Protein AF-A0A3A4P8P5-F1 (afdb_monomer_lite)

Foldseek 3Di:
DDDDDDDVVVVVVVVVVVVVVVVVVVVVCVVCPVVPDDDQPPPPPFLFPAAQKFKFAKDFLAPFKWKKKKWAAADVVNGGNQDKWKKKKWKADPVGTQGIDIHDIAGHGDMDIGTVNVVSVVSVDGTIIIMMIGTPPHGIWIKMKMWGCPVVPDTDIDIGGTDHDDDDD

pLDDT: mean 87.53, std 14.14, range [40.5, 98.5]

Structure (mmCIF, N/CA/C/O backbone):
data_AF-A0A3A4P8P5-F1
#
_entry.id   AF-A0A3A4P8P5-F1
#
loop_
_atom_site.group_PDB
_atom_site.id
_atom_site.type_symbol
_atom_site.label_atom_id
_atom_site.label_alt_id
_atom_site.label_comp_id
_atom_site.label_asym_id
_atom_site.label_entity_id
_atom_site.label_seq_id
_atom_site.pdbx_PDB_ins_code
_atom_site.Cartn_x
_atom_site.Cartn_y
_atom_site.Cartn_z
_atom_site.occupancy
_atom_site.B_iso_or_equiv
_atom_site.auth_seq_id
_atom_site.auth_comp_id
_atom_site.auth_asym_id
_atom_site.auth_atom_id
_atom_site.pdbx_PDB_model_num
ATOM 1 N N . MET A 1 1 ? 75.951 -22.212 -36.801 1.00 57.75 1 MET A N 1
ATOM 2 C CA . MET A 1 1 ? 74.518 -21.861 -36.665 1.00 57.75 1 MET A CA 1
ATOM 3 C C . MET A 1 1 ? 73.692 -23.109 -36.895 1.00 57.75 1 MET A C 1
ATOM 5 O O . MET A 1 1 ? 73.919 -23.783 -37.890 1.00 57.75 1 MET A O 1
ATOM 9 N N . LYS A 1 2 ? 72.787 -23.454 -35.977 1.00 60.44 2 LYS A N 1
ATOM 10 C CA . LYS A 1 2 ? 71.883 -24.597 -36.149 1.00 60.44 2 LYS A CA 1
ATOM 11 C C . LYS A 1 2 ? 70.610 -24.072 -36.815 1.00 60.44 2 LYS A C 1
ATOM 13 O O . LYS A 1 2 ? 69.856 -23.345 -36.178 1.00 60.44 2 LYS A O 1
ATOM 18 N N . VAL A 1 3 ? 70.422 -24.362 -38.101 1.00 65.44 3 VAL A N 1
ATOM 19 C CA . VAL A 1 3 ? 69.199 -23.988 -38.828 1.00 65.44 3 VAL A CA 1
ATOM 20 C C . VAL A 1 3 ? 68.137 -25.033 -38.503 1.00 65.44 3 VAL A C 1
ATOM 22 O O . VAL A 1 3 ? 68.318 -26.213 -38.794 1.00 65.44 3 VAL A O 1
ATOM 25 N N . VAL A 1 4 ? 67.056 -24.614 -37.848 1.00 77.56 4 VAL A N 1
ATOM 26 C CA . VAL A 1 4 ? 65.902 -25.472 -37.559 1.00 77.56 4 VAL A CA 1
ATOM 27 C C . VAL A 1 4 ? 64.850 -25.206 -38.628 1.00 77.56 4 VAL A C 1
ATOM 29 O O . VAL A 1 4 ? 64.301 -24.111 -38.696 1.00 77.56 4 VAL A O 1
ATOM 32 N N . VAL A 1 5 ? 64.579 -26.203 -39.469 1.00 80.56 5 VAL A N 1
ATOM 33 C CA . VAL A 1 5 ? 63.500 -26.150 -40.463 1.00 80.56 5 VAL A CA 1
ATOM 34 C C . VAL A 1 5 ? 62.254 -26.772 -39.840 1.00 80.56 5 VAL A C 1
ATOM 36 O O . VAL A 1 5 ? 62.260 -27.945 -39.461 1.00 80.56 5 VAL A O 1
ATOM 39 N N . LEU A 1 6 ? 61.190 -25.982 -39.693 1.00 76.88 6 LEU A N 1
ATOM 40 C CA . LEU A 1 6 ? 59.910 -26.469 -39.183 1.00 76.88 6 LEU A CA 1
ATOM 41 C C . LEU A 1 6 ? 59.170 -27.248 -40.274 1.00 76.88 6 LEU A C 1
ATOM 43 O O . LEU A 1 6 ? 59.131 -26.837 -41.431 1.00 76.88 6 LEU A O 1
ATOM 47 N N . ASN A 1 7 ? 58.561 -28.374 -39.897 1.00 89.06 7 ASN A N 1
ATOM 48 C CA . ASN A 1 7 ? 57.747 -29.158 -40.820 1.00 89.06 7 ASN A CA 1
ATOM 49 C C . ASN A 1 7 ? 56.440 -28.391 -41.128 1.00 89.06 7 ASN A C 1
ATOM 51 O O . ASN A 1 7 ? 55.680 -28.125 -40.190 1.00 89.06 7 ASN A O 1
ATOM 55 N N . PRO A 1 8 ? 56.145 -28.077 -42.403 1.00 87.69 8 PRO A N 1
ATOM 56 C CA . PRO A 1 8 ? 54.986 -27.270 -42.789 1.00 87.69 8 PRO A CA 1
ATOM 57 C C . PRO A 1 8 ? 53.648 -27.865 -42.330 1.00 87.69 8 PRO A C 1
ATOM 59 O O . PRO A 1 8 ? 52.755 -27.121 -41.931 1.00 87.69 8 PRO A O 1
ATOM 62 N N . TRP A 1 9 ? 53.523 -29.195 -42.268 1.00 88.81 9 TRP A N 1
ATOM 63 C CA . TRP A 1 9 ? 52.313 -29.852 -41.764 1.00 88.81 9 TRP A CA 1
ATOM 64 C C . TRP A 1 9 ? 52.080 -29.622 -40.271 1.00 88.81 9 TRP A C 1
ATOM 66 O O . TRP A 1 9 ? 50.939 -29.469 -39.842 1.00 88.81 9 TRP A O 1
ATOM 76 N N . LYS A 1 10 ? 53.151 -29.555 -39.471 1.00 84.56 10 LYS A N 1
ATOM 77 C CA . LYS A 1 10 ? 53.039 -29.279 -38.031 1.00 84.56 10 LYS A CA 1
ATOM 78 C C . LYS A 1 10 ? 52.619 -27.832 -37.773 1.00 84.56 10 LYS A C 1
ATOM 80 O O . LYS A 1 10 ? 51.830 -27.589 -36.868 1.00 84.56 10 LYS A O 1
ATOM 85 N N . VAL A 1 11 ? 53.110 -26.893 -38.586 1.00 85.31 11 VAL A N 1
ATOM 86 C CA . VAL A 1 11 ? 52.728 -25.473 -38.509 1.00 85.31 11 VAL A CA 1
ATOM 87 C C . VAL A 1 11 ? 51.267 -25.285 -38.920 1.00 85.31 11 VAL A C 1
ATOM 89 O O . VAL A 1 11 ? 50.518 -24.609 -38.220 1.00 85.31 11 VAL A O 1
ATOM 92 N N . PHE A 1 12 ? 50.836 -25.943 -39.999 1.00 87.38 12 PHE A N 1
ATOM 93 C CA . PHE A 1 12 ? 49.443 -25.914 -40.439 1.00 87.38 12 PHE A CA 1
ATOM 94 C C . PHE A 1 12 ? 48.489 -26.501 -39.387 1.00 87.38 12 PHE A C 1
ATOM 96 O O . PHE A 1 12 ? 47.509 -25.857 -39.021 1.00 87.38 12 PHE A O 1
ATOM 103 N N . ALA A 1 13 ? 48.805 -27.680 -38.838 1.00 85.62 13 ALA A N 1
ATOM 104 C CA . ALA A 1 13 ? 47.993 -28.312 -37.798 1.00 85.62 13 ALA A CA 1
ATOM 105 C C . ALA A 1 13 ? 47.880 -27.439 -36.535 1.00 85.62 13 ALA A C 1
ATOM 107 O O . ALA A 1 13 ? 46.789 -27.294 -35.987 1.00 85.62 13 ALA A O 1
ATOM 108 N N . ALA A 1 14 ? 48.978 -26.804 -36.107 1.00 84.62 14 ALA A N 1
ATOM 109 C CA . ALA A 1 14 ? 48.957 -25.863 -34.988 1.00 84.62 14 ALA A CA 1
ATOM 110 C C . ALA A 1 14 ? 48.061 -24.641 -35.270 1.00 84.62 14 ALA A C 1
ATOM 112 O O . ALA A 1 14 ? 47.337 -24.198 -34.380 1.00 84.62 14 ALA A O 1
ATOM 113 N N . GLY A 1 15 ? 48.057 -24.138 -36.510 1.00 87.06 15 GLY A N 1
ATOM 114 C CA . GLY A 1 15 ? 47.167 -23.057 -36.943 1.00 87.06 15 GLY A CA 1
ATOM 115 C C . GLY A 1 15 ? 45.686 -23.438 -36.874 1.00 87.06 15 GLY A C 1
ATOM 116 O O . GLY A 1 15 ? 44.895 -22.701 -36.292 1.00 87.06 15 GLY A O 1
ATOM 117 N N . VAL A 1 16 ? 45.317 -24.616 -37.387 1.00 88.69 16 VAL A N 1
ATOM 118 C CA . VAL A 1 16 ? 43.927 -25.112 -37.347 1.00 88.69 16 VAL A CA 1
ATOM 119 C C . VAL A 1 16 ? 43.442 -25.306 -35.906 1.00 88.69 16 VAL A C 1
ATOM 121 O O . VAL A 1 16 ? 42.339 -24.879 -35.569 1.00 88.69 16 VAL A O 1
ATOM 124 N N . ILE A 1 17 ? 44.272 -25.893 -35.037 1.00 84.38 17 ILE A N 1
ATOM 125 C CA . ILE A 1 17 ? 43.944 -26.080 -33.613 1.00 84.38 17 ILE A CA 1
ATOM 126 C C . ILE A 1 17 ? 43.759 -24.726 -32.915 1.00 84.38 17 ILE A C 1
ATOM 128 O O . ILE A 1 17 ? 42.810 -24.557 -32.151 1.00 84.38 17 ILE A O 1
ATOM 132 N N . SER A 1 18 ? 44.622 -23.750 -33.210 1.00 83.69 18 SER A N 1
ATOM 133 C CA . SER A 1 18 ? 44.501 -22.389 -32.677 1.00 83.69 18 SER A CA 1
ATOM 134 C C . SER A 1 18 ? 43.178 -21.733 -33.093 1.00 83.69 18 SER A C 1
ATOM 136 O O . SER A 1 18 ? 42.453 -21.216 -32.245 1.00 83.69 18 SER A O 1
ATOM 138 N N . CYS A 1 19 ? 42.795 -21.830 -34.371 1.00 82.31 19 CYS A N 1
ATOM 139 C CA . CYS A 1 19 ? 41.520 -21.294 -34.855 1.00 82.31 19 CYS A CA 1
ATOM 140 C C . CYS A 1 19 ? 40.305 -21.951 -34.182 1.00 82.31 19 CYS A C 1
ATOM 142 O O . CYS A 1 19 ? 39.358 -21.251 -33.828 1.00 82.31 19 CYS A O 1
ATOM 144 N N . LEU A 1 20 ? 40.333 -23.270 -33.969 1.00 81.12 20 LEU A N 1
ATOM 145 C CA . LEU A 1 20 ? 39.247 -23.986 -33.291 1.00 81.12 20 LEU A CA 1
ATOM 146 C C . LEU A 1 20 ? 39.114 -23.583 -31.818 1.00 81.12 20 LEU A C 1
ATOM 148 O O . LEU A 1 20 ? 37.997 -23.423 -31.331 1.00 81.12 20 LEU A O 1
ATOM 152 N N . LEU A 1 21 ? 40.234 -23.369 -31.121 1.00 82.44 21 LEU A N 1
ATOM 153 C CA . LEU A 1 21 ? 40.230 -22.900 -29.733 1.00 82.44 21 LEU A CA 1
ATOM 154 C C . LEU A 1 21 ? 39.653 -21.486 -29.607 1.00 82.44 21 LEU A C 1
ATOM 156 O O . LEU A 1 21 ? 38.853 -21.239 -28.708 1.00 82.44 21 LEU A O 1
ATOM 160 N N . VAL A 1 22 ? 40.015 -20.580 -30.522 1.00 83.31 22 VAL A N 1
ATOM 161 C CA . VAL A 1 22 ? 39.475 -19.211 -30.550 1.00 83.31 22 VAL A CA 1
ATOM 162 C C . VAL A 1 22 ? 37.985 -19.210 -30.901 1.00 83.31 22 VAL A C 1
ATOM 164 O O . VAL A 1 22 ? 37.204 -18.508 -30.269 1.00 83.31 22 VAL A O 1
ATOM 167 N N . ALA A 1 23 ? 37.554 -20.023 -31.869 1.00 77.56 23 ALA A N 1
ATOM 168 C CA . ALA A 1 23 ? 36.136 -20.137 -32.207 1.00 77.56 23 ALA A CA 1
ATOM 169 C C . ALA A 1 23 ? 35.313 -20.707 -31.037 1.00 77.56 23 ALA A C 1
ATOM 171 O O . ALA A 1 23 ? 34.236 -20.197 -30.731 1.00 77.56 23 ALA A O 1
ATOM 172 N N . GLY A 1 24 ? 35.837 -21.726 -30.350 1.00 77.12 24 GLY A N 1
ATOM 173 C CA . GLY A 1 24 ? 35.186 -22.336 -29.191 1.00 77.12 24 GLY A CA 1
ATOM 174 C C . GLY A 1 24 ? 35.045 -21.381 -28.005 1.00 77.12 24 GLY A C 1
ATOM 175 O O . GLY A 1 24 ? 33.989 -21.350 -27.378 1.00 77.12 24 GLY A O 1
ATOM 176 N N . SER A 1 25 ? 36.063 -20.564 -27.716 1.00 79.50 25 SER A N 1
ATOM 177 C CA . SER A 1 25 ? 35.992 -19.582 -26.627 1.00 79.50 25 SER A CA 1
ATOM 178 C C . SER A 1 25 ? 35.027 -18.433 -26.928 1.00 79.50 25 SER A C 1
ATOM 180 O O . SER A 1 25 ? 34.304 -18.005 -26.031 1.00 79.50 25 SER A O 1
ATOM 182 N N . VAL A 1 26 ? 34.941 -17.984 -28.186 1.00 78.81 26 VAL A N 1
ATOM 183 C CA . VAL A 1 26 ? 33.960 -16.971 -28.614 1.00 78.81 26 VAL A CA 1
ATOM 184 C C . VAL A 1 26 ? 32.532 -17.507 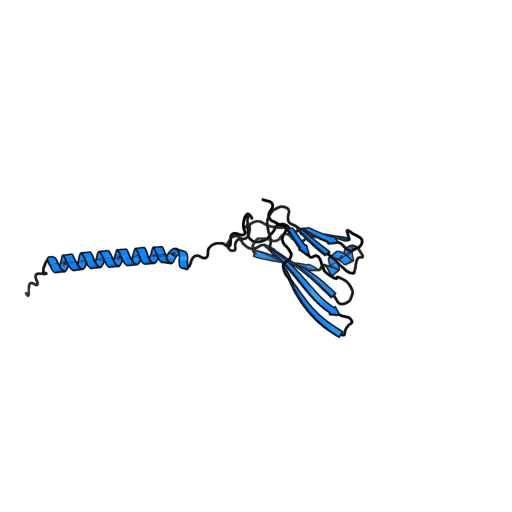-28.507 1.00 78.81 26 VAL A C 1
ATOM 186 O O . VAL A 1 26 ? 31.673 -16.846 -27.930 1.00 78.81 26 VAL A O 1
ATOM 189 N N . LEU A 1 27 ? 32.274 -18.720 -29.006 1.00 75.62 27 LEU A N 1
ATOM 190 C CA . LEU A 1 27 ? 30.952 -19.348 -28.910 1.00 75.62 27 LEU A CA 1
ATOM 191 C C . LEU A 1 27 ? 30.552 -19.629 -27.456 1.00 75.62 27 LEU A C 1
ATOM 193 O O . LEU A 1 27 ? 29.402 -19.409 -27.089 1.00 75.62 27 LEU A O 1
ATOM 197 N N . GLY A 1 28 ? 31.501 -20.059 -26.619 1.00 76.81 28 GLY A N 1
ATOM 198 C CA . GLY A 1 28 ? 31.284 -20.236 -25.185 1.00 76.81 28 GLY A CA 1
ATOM 199 C C . GLY A 1 28 ? 30.929 -18.924 -24.484 1.00 76.81 28 GLY A C 1
ATOM 200 O O . GLY A 1 28 ? 29.986 -18.899 -23.702 1.00 76.81 28 GLY A O 1
ATOM 201 N N . GLY A 1 29 ? 31.619 -17.826 -24.809 1.00 75.50 29 GLY A N 1
ATOM 202 C CA . GLY A 1 29 ? 31.299 -16.495 -24.286 1.00 75.50 29 GLY A CA 1
ATOM 203 C C . GLY A 1 29 ? 29.910 -16.002 -24.701 1.00 75.50 29 GLY A C 1
ATOM 204 O O . GLY A 1 29 ? 29.180 -15.474 -23.869 1.00 75.50 29 GLY A O 1
ATOM 205 N N . LEU A 1 30 ? 29.512 -16.233 -25.957 1.00 69.88 30 LEU A N 1
ATOM 206 C CA . LEU A 1 30 ? 28.175 -15.880 -26.453 1.00 69.88 30 LEU A CA 1
ATOM 207 C C . LEU A 1 30 ? 27.067 -16.719 -25.803 1.00 69.88 30 LEU A C 1
ATOM 209 O O . LEU A 1 30 ? 26.014 -16.184 -25.474 1.00 69.88 30 LEU A O 1
ATOM 213 N N . ALA A 1 31 ? 27.302 -18.015 -25.580 1.00 70.06 31 ALA A N 1
ATOM 214 C CA . ALA A 1 31 ? 26.341 -18.889 -24.907 1.00 70.06 31 ALA A CA 1
ATOM 215 C C . ALA A 1 31 ? 26.180 -18.555 -23.413 1.00 70.06 31 ALA A C 1
ATOM 217 O O . ALA A 1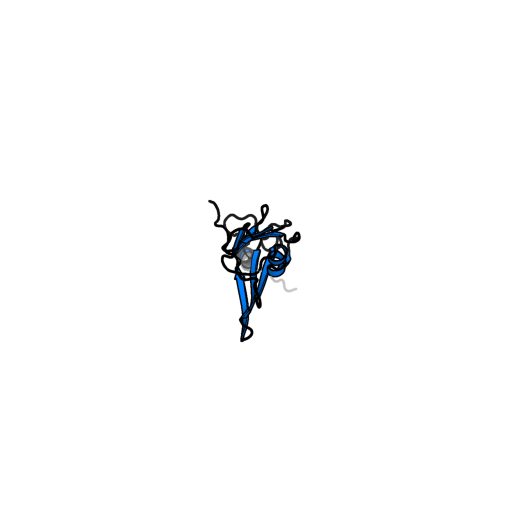 31 ? 25.108 -18.757 -22.850 1.00 70.06 31 ALA A O 1
ATOM 218 N N . LEU A 1 32 ? 27.234 -18.037 -22.774 1.00 68.50 32 LEU A N 1
ATOM 219 C CA . LEU A 1 32 ? 27.208 -17.633 -21.369 1.00 68.50 32 LEU A CA 1
ATOM 220 C C . LEU A 1 32 ? 26.622 -16.232 -21.148 1.00 68.50 32 LEU A C 1
ATOM 222 O O . LEU A 1 32 ? 26.277 -15.906 -20.015 1.00 68.50 32 LEU A O 1
ATOM 226 N N . TRP A 1 33 ? 26.517 -15.410 -22.197 1.00 64.88 33 TRP A N 1
ATOM 227 C CA . TRP A 1 33 ? 26.024 -14.033 -22.098 1.00 64.88 33 TRP A CA 1
ATOM 228 C C . TRP A 1 33 ? 24.641 -13.972 -21.430 1.00 64.88 33 TRP A C 1
ATOM 230 O O . TRP A 1 33 ? 24.443 -13.217 -20.486 1.00 64.88 33 TRP A O 1
ATOM 240 N N . GLY A 1 34 ? 23.722 -14.858 -21.826 1.00 61.66 34 GLY A N 1
ATOM 241 C CA . GLY A 1 34 ? 22.381 -14.946 -21.232 1.00 61.66 34 GLY A CA 1
ATOM 242 C C . GLY A 1 34 ? 22.295 -15.693 -19.893 1.00 61.66 34 GLY A C 1
ATOM 243 O O . GLY A 1 34 ? 21.211 -15.814 -19.346 1.00 61.66 34 GLY A O 1
ATOM 244 N N . VAL A 1 35 ? 23.397 -16.240 -19.363 1.00 70.25 35 VAL A N 1
ATOM 245 C CA . VAL A 1 35 ? 23.393 -16.954 -18.065 1.00 70.25 35 VAL A CA 1
ATOM 246 C C . VAL A 1 35 ? 23.570 -15.987 -16.890 1.00 70.25 35 VAL A C 1
ATOM 248 O O . VAL A 1 35 ? 23.149 -16.291 -15.774 1.00 70.25 35 VAL A O 1
ATOM 251 N N . PHE A 1 36 ? 24.196 -14.833 -17.126 1.00 65.38 36 PHE A N 1
ATOM 252 C CA . PHE A 1 36 ? 24.423 -13.809 -16.103 1.00 65.38 36 PHE A CA 1
ATOM 253 C C . PHE A 1 36 ? 23.543 -12.570 -16.264 1.00 65.38 36 PHE A C 1
ATOM 255 O O . PHE A 1 36 ? 23.412 -11.812 -15.304 1.00 65.38 36 PHE A O 1
ATOM 262 N N . ASP A 1 37 ? 22.919 -12.390 -17.429 1.00 64.06 37 ASP A N 1
ATOM 263 C CA . ASP A 1 37 ? 21.832 -11.433 -17.594 1.00 64.06 37 ASP A CA 1
ATOM 264 C C . ASP A 1 37 ? 20.545 -12.072 -17.063 1.00 64.06 37 ASP A C 1
ATOM 266 O O . ASP A 1 37 ? 20.045 -13.060 -17.596 1.00 64.06 37 ASP A O 1
ATOM 270 N N . SER A 1 38 ? 20.025 -11.536 -15.961 1.00 58.12 38 SER A N 1
ATOM 271 C CA . SER A 1 38 ? 18.689 -11.884 -15.491 1.00 58.12 38 SER A CA 1
ATOM 272 C C . SER A 1 38 ? 17.661 -11.315 -16.464 1.00 58.12 38 SER A C 1
ATOM 274 O O . SER A 1 38 ? 17.662 -10.102 -16.692 1.00 58.12 38 SER A O 1
ATOM 276 N N . ASP A 1 39 ? 16.759 -12.151 -16.974 1.00 60.97 39 ASP A N 1
ATOM 277 C CA . ASP A 1 39 ? 15.567 -11.667 -17.668 1.00 60.97 39 ASP A CA 1
ATOM 278 C C . ASP A 1 39 ? 14.806 -10.704 -16.746 1.00 60.97 39 ASP A C 1
ATOM 280 O O . ASP A 1 39 ? 14.634 -10.958 -15.546 1.00 60.97 39 ASP A O 1
ATOM 284 N N . THR A 1 40 ? 14.347 -9.579 -17.294 1.00 54.94 40 THR A N 1
ATOM 285 C CA . THR A 1 40 ? 13.422 -8.708 -16.570 1.00 54.94 40 THR A CA 1
ATOM 286 C C . THR A 1 40 ? 12.161 -9.509 -16.291 1.00 54.94 40 THR A C 1
ATOM 288 O O . THR A 1 40 ? 11.588 -10.085 -17.213 1.00 54.94 40 THR A O 1
ATOM 291 N N . ALA A 1 41 ? 11.724 -9.561 -15.030 1.00 48.12 41 ALA A N 1
ATOM 292 C CA . ALA A 1 41 ? 10.448 -10.163 -14.670 1.00 48.12 41 ALA A CA 1
ATOM 293 C C . ALA A 1 41 ? 9.317 -9.365 -15.337 1.00 48.12 41 ALA A C 1
ATOM 295 O O . ALA A 1 41 ? 8.808 -8.395 -14.778 1.00 48.12 41 ALA A O 1
ATOM 296 N N . GLU A 1 42 ? 8.952 -9.744 -16.559 1.00 45.19 42 GLU A N 1
ATOM 297 C CA . GLU A 1 42 ? 7.776 -9.219 -17.231 1.00 45.19 42 GLU A CA 1
ATOM 298 C C . GLU A 1 42 ? 6.554 -9.801 -16.522 1.00 45.19 42 GLU A C 1
ATOM 300 O O . GLU A 1 42 ? 6.161 -10.953 -16.716 1.00 45.19 42 GLU A O 1
ATOM 305 N N . ALA A 1 43 ? 5.954 -8.994 -15.648 1.00 42.88 43 ALA A N 1
ATOM 306 C CA . ALA A 1 43 ? 4.574 -9.211 -15.264 1.00 42.88 43 ALA A CA 1
ATOM 307 C C . ALA A 1 43 ? 3.734 -9.077 -16.541 1.00 42.88 43 ALA A C 1
ATOM 309 O O . ALA A 1 43 ? 3.729 -8.018 -17.170 1.00 42.88 43 ALA A O 1
ATOM 310 N N . TYR A 1 44 ? 3.077 -10.171 -16.935 1.00 40.50 44 TYR A N 1
ATOM 311 C CA . TYR A 1 44 ? 2.153 -10.254 -18.068 1.00 40.50 44 TYR A CA 1
ATOM 312 C C . TYR A 1 44 ? 1.355 -8.941 -18.233 1.00 40.50 44 TYR A C 1
ATOM 314 O O . TYR A 1 44 ? 0.499 -8.619 -17.412 1.00 40.50 44 TYR A O 1
ATOM 322 N N . GLY A 1 45 ? 1.658 -8.172 -19.284 1.00 47.66 45 GLY A N 1
ATOM 323 C CA . GLY A 1 45 ? 0.839 -7.048 -19.755 1.00 47.66 45 GLY A CA 1
ATOM 324 C C . GLY A 1 45 ? 0.957 -5.691 -19.039 1.00 47.66 45 GLY A C 1
ATOM 325 O O . GLY A 1 45 ? 0.231 -4.775 -19.422 1.00 47.66 45 GLY A O 1
ATOM 326 N N . ALA A 1 46 ? 1.842 -5.494 -18.055 1.00 52.34 46 ALA A N 1
ATOM 327 C CA . ALA A 1 46 ? 1.962 -4.207 -17.353 1.00 52.34 46 ALA A CA 1
ATOM 328 C C . ALA A 1 46 ? 3.242 -3.432 -17.724 1.00 52.34 46 ALA A C 1
ATOM 330 O O . ALA A 1 46 ? 4.313 -4.009 -17.874 1.00 52.34 46 ALA A O 1
ATOM 331 N N . ALA A 1 47 ? 3.147 -2.097 -17.811 1.00 63.78 47 ALA A N 1
ATOM 332 C CA . ALA A 1 47 ? 4.248 -1.147 -18.057 1.00 63.78 47 ALA A CA 1
ATOM 333 C C . ALA A 1 47 ? 5.274 -1.043 -16.893 1.00 63.78 47 ALA A C 1
ATOM 335 O O . ALA A 1 47 ? 5.796 0.036 -16.608 1.00 63.78 47 ALA A O 1
ATOM 336 N N . GLY A 1 48 ? 5.491 -2.144 -16.170 1.00 70.31 48 GLY A N 1
ATOM 337 C CA . GLY A 1 48 ? 6.325 -2.277 -14.981 1.00 70.31 48 GLY A CA 1
ATOM 338 C C . GLY A 1 48 ? 5.789 -3.341 -14.011 1.00 70.31 48 GLY A C 1
ATOM 339 O O . GLY A 1 48 ? 4.629 -3.743 -14.085 1.00 70.31 48 GLY A O 1
ATOM 340 N N . VAL A 1 49 ? 6.633 -3.783 -13.080 1.00 82.88 49 VAL A N 1
ATOM 341 C CA . VAL A 1 49 ? 6.312 -4.705 -11.984 1.00 82.88 49 VAL A CA 1
ATOM 342 C C . VAL A 1 49 ? 5.272 -4.092 -11.041 1.00 82.88 49 VAL A C 1
ATOM 344 O O . VAL A 1 49 ? 5.395 -2.945 -10.607 1.00 82.88 49 VAL A O 1
ATOM 347 N N . GLY A 1 50 ? 4.274 -4.898 -10.674 1.00 88.69 50 GLY A N 1
ATOM 348 C CA . GLY A 1 50 ? 3.214 -4.533 -9.737 1.00 88.69 50 GLY A CA 1
ATOM 349 C C . GLY A 1 50 ? 1.860 -4.352 -10.412 1.00 88.69 50 GLY A C 1
ATOM 350 O O . GLY A 1 50 ? 1.620 -4.866 -11.501 1.00 88.69 50 GLY A O 1
ATOM 351 N N . ALA A 1 51 ? 0.969 -3.620 -9.747 1.00 91.38 51 ALA A N 1
ATOM 352 C CA . ALA A 1 51 ? -0.378 -3.351 -10.234 1.00 91.38 51 ALA A CA 1
ATOM 353 C C . ALA A 1 51 ? -0.740 -1.879 -10.034 1.00 91.38 51 ALA A C 1
ATOM 355 O O . ALA A 1 51 ? -0.152 -1.176 -9.207 1.00 91.38 51 ALA A O 1
ATOM 356 N N . LYS A 1 52 ? -1.713 -1.408 -10.816 1.00 92.62 52 LYS A N 1
ATOM 357 C CA . LYS A 1 52 ? -2.282 -0.064 -10.662 1.00 92.62 52 LYS A CA 1
ATOM 358 C C . LYS A 1 52 ? -3.271 0.014 -9.509 1.00 92.62 52 LYS A C 1
ATOM 360 O O . LYS A 1 52 ? -3.406 1.084 -8.932 1.00 92.62 52 LYS A O 1
ATOM 365 N N . THR A 1 53 ? -3.906 -1.098 -9.159 1.00 95.00 53 THR A N 1
ATOM 366 C CA . THR A 1 53 ? -4.909 -1.158 -8.099 1.00 95.00 53 THR A CA 1
ATOM 367 C C . THR A 1 53 ? -4.658 -2.372 -7.217 1.00 95.00 53 THR A C 1
ATOM 369 O O . THR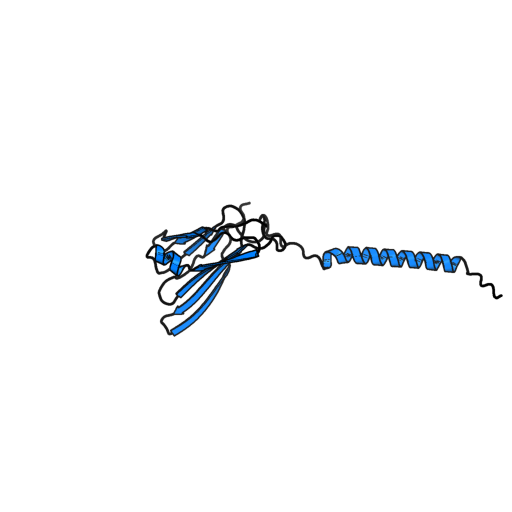 A 1 53 ? -4.375 -3.469 -7.708 1.00 95.00 53 THR A O 1
ATOM 372 N N . TRP A 1 54 ? -4.766 -2.159 -5.910 1.00 96.25 54 TRP A N 1
ATOM 373 C CA . TRP A 1 54 ? -4.547 -3.149 -4.867 1.00 96.25 54 TRP A CA 1
ATOM 374 C C . TRP A 1 54 ? -5.701 -3.128 -3.868 1.00 96.25 54 TRP A C 1
ATOM 376 O O . TRP A 1 54 ? -6.158 -2.056 -3.466 1.00 96.25 54 TRP A O 1
ATOM 386 N N . TYR A 1 55 ? -6.137 -4.309 -3.437 1.00 97.12 55 TYR A N 1
ATOM 387 C CA . TYR A 1 55 ? -7.267 -4.492 -2.530 1.00 97.12 55 TYR A CA 1
ATOM 388 C C . TYR A 1 55 ? -6.843 -5.185 -1.235 1.00 97.12 55 TYR A C 1
ATOM 390 O O . TYR A 1 55 ? -6.116 -6.183 -1.252 1.00 97.12 55 TYR A O 1
ATOM 398 N N . PHE A 1 56 ? -7.373 -4.694 -0.117 1.00 97.31 56 PHE A N 1
ATOM 399 C CA . PHE A 1 56 ? -7.248 -5.293 1.209 1.00 97.31 56 PHE A CA 1
ATOM 400 C C . PHE A 1 56 ? -8.648 -5.421 1.812 1.00 97.31 56 PHE A C 1
ATOM 402 O O . PHE A 1 56 ? -9.272 -4.425 2.169 1.00 97.31 56 PHE A O 1
ATOM 409 N N . ALA A 1 57 ? -9.167 -6.650 1.869 1.00 93.44 57 ALA A N 1
ATOM 410 C CA . ALA A 1 57 ? -10.553 -6.910 2.272 1.00 93.44 57 ALA A CA 1
ATOM 411 C C . ALA A 1 57 ? -10.790 -6.823 3.789 1.00 93.44 57 ALA A C 1
ATOM 413 O O . ALA A 1 57 ? -11.914 -6.602 4.218 1.00 93.44 57 ALA A O 1
ATOM 414 N N . GLU A 1 58 ? -9.737 -7.004 4.580 1.00 91.69 58 GLU A N 1
ATOM 415 C CA . GLU A 1 58 ? -9.782 -7.043 6.042 1.00 91.69 58 GLU A CA 1
ATOM 416 C C . GLU A 1 58 ? -8.814 -6.003 6.605 1.00 91.69 58 GLU A C 1
ATOM 418 O O . GLU A 1 58 ? -7.838 -5.655 5.936 1.00 91.69 58 GLU A O 1
ATOM 423 N N . GLY A 1 59 ? -9.031 -5.564 7.840 1.00 95.56 59 GLY A N 1
ATOM 424 C CA . GLY A 1 59 ? -8.242 -4.516 8.488 1.00 95.56 59 GLY A CA 1
ATOM 425 C C . GLY A 1 59 ? -8.939 -3.997 9.741 1.00 95.56 59 GLY A C 1
ATOM 426 O O . GLY A 1 59 ? -10.143 -4.188 9.910 1.00 95.56 59 GLY A O 1
ATOM 427 N N . TYR A 1 60 ? -8.193 -3.363 10.644 1.00 96.81 60 TYR A N 1
ATOM 428 C CA . TYR A 1 60 ? -8.755 -2.798 11.870 1.00 96.81 60 TYR A CA 1
ATOM 429 C C . TYR A 1 60 ? -7.910 -1.641 12.409 1.00 96.81 60 TYR A C 1
ATOM 431 O O . TYR A 1 60 ? -6.745 -1.806 12.760 1.00 96.81 60 TYR A O 1
ATOM 439 N N . THR A 1 61 ? -8.543 -0.478 12.559 1.00 97.25 61 THR A N 1
ATOM 440 C CA . THR A 1 61 ? -7.943 0.773 13.068 1.00 97.25 61 THR A CA 1
ATOM 441 C C . THR A 1 61 ? -8.408 1.133 14.482 1.00 97.25 61 THR A C 1
ATOM 443 O O . THR A 1 61 ? -8.202 2.249 14.971 1.00 97.25 61 THR A O 1
ATOM 446 N N . GLY A 1 62 ? -9.104 0.206 15.142 1.00 96.38 62 GLY A N 1
ATOM 447 C CA . GLY A 1 62 ? -9.602 0.394 16.497 1.00 96.38 62 GLY A CA 1
ATOM 448 C C . GLY A 1 62 ? -8.535 0.259 17.588 1.00 96.38 62 GLY A C 1
ATOM 449 O O . GLY A 1 62 ? -7.362 -0.006 17.314 1.00 96.38 62 GLY A O 1
ATOM 450 N N . PRO A 1 63 ? -8.936 0.412 18.864 1.00 96.06 63 PRO A N 1
ATOM 451 C CA . PRO A 1 63 ? -8.012 0.398 19.992 1.00 96.06 63 PRO A CA 1
ATOM 452 C C . PRO A 1 63 ? -7.123 -0.847 20.038 1.00 96.06 63 PRO A C 1
ATOM 454 O O . PRO A 1 63 ? -7.611 -1.978 19.988 1.00 96.06 63 PRO A O 1
ATOM 457 N N . GLY A 1 64 ? -5.819 -0.623 20.204 1.00 95.62 64 GLY A N 1
ATOM 458 C CA . GLY A 1 64 ? -4.822 -1.687 20.296 1.00 95.62 64 GLY A CA 1
ATOM 459 C C . GLY A 1 64 ? -4.351 -2.233 18.949 1.00 95.62 64 GLY A C 1
ATOM 460 O O . GLY A 1 64 ? -3.653 -3.240 18.958 1.00 95.62 64 GLY A O 1
ATOM 461 N N . PHE A 1 65 ? -4.703 -1.604 17.827 1.00 97.62 65 PHE A N 1
ATOM 462 C CA . PHE A 1 65 ? -4.224 -1.966 16.496 1.00 97.62 65 PHE A CA 1
ATOM 463 C C . PHE A 1 65 ? -3.637 -0.753 15.780 1.00 97.62 65 PHE A C 1
ATOM 465 O O . PHE A 1 65 ? -4.137 0.359 15.927 1.00 97.62 65 PHE A O 1
ATOM 472 N N . GLU A 1 66 ? -2.606 -0.993 14.982 1.00 97.44 66 GLU A N 1
ATOM 473 C CA . GLU A 1 66 ? -2.005 -0.025 14.072 1.00 97.44 66 GLU A CA 1
ATOM 474 C C . GLU A 1 66 ? -1.899 -0.648 12.684 1.00 97.44 66 GLU A C 1
ATOM 476 O O . GLU A 1 66 ? -1.181 -1.632 12.487 1.00 97.44 66 GLU A O 1
ATOM 481 N N . GLU A 1 67 ? -2.611 -0.0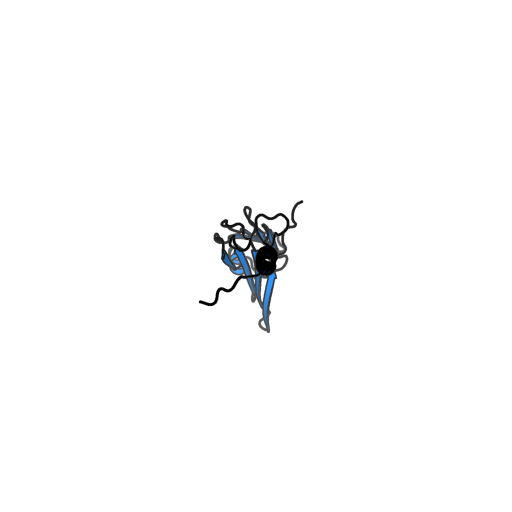73 11.725 1.00 98.00 67 GLU A N 1
ATOM 482 C CA . GLU A 1 67 ? -2.630 -0.501 10.336 1.00 98.00 67 GLU A CA 1
ATOM 483 C C . GLU A 1 67 ? -1.907 0.511 9.451 1.00 98.00 67 GLU A C 1
ATOM 485 O O . GLU A 1 67 ? -2.104 1.724 9.544 1.00 98.00 67 GLU A O 1
ATOM 490 N N . TRP A 1 68 ? -1.068 -0.007 8.563 1.00 98.38 68 TRP A N 1
ATOM 491 C CA . TRP A 1 68 ? -0.216 0.774 7.688 1.00 98.38 68 TRP A CA 1
ATOM 492 C C . TRP A 1 68 ? -0.264 0.222 6.269 1.00 98.38 68 TRP A C 1
ATOM 494 O O . TRP A 1 68 ? -0.117 -0.983 6.056 1.00 98.38 68 TRP A O 1
ATOM 504 N N . ILE A 1 69 ? -0.382 1.116 5.292 1.00 98.44 69 ILE A N 1
ATOM 505 C CA . ILE A 1 69 ? -0.200 0.785 3.877 1.00 98.44 69 ILE A CA 1
ATOM 506 C C . ILE A 1 69 ? 1.220 1.150 3.463 1.00 98.44 69 ILE A C 1
ATOM 508 O O . ILE A 1 69 ? 1.663 2.287 3.632 1.00 98.44 69 ILE A O 1
ATOM 512 N N . LEU A 1 70 ? 1.941 0.169 2.933 1.00 98.38 70 LEU A N 1
ATOM 513 C CA . LEU A 1 70 ? 3.319 0.287 2.489 1.00 98.38 70 LEU A CA 1
ATOM 514 C C . LEU A 1 70 ? 3.342 0.354 0.968 1.00 98.38 70 LEU A C 1
ATOM 516 O O . LEU A 1 70 ? 2.883 -0.554 0.282 1.00 98.38 70 LEU A O 1
ATOM 520 N N . LEU A 1 71 ? 3.892 1.442 0.453 1.00 97.88 71 LEU A N 1
ATOM 521 C CA . LEU A 1 71 ? 3.965 1.741 -0.965 1.00 97.88 71 LEU A CA 1
ATOM 522 C C . LEU A 1 71 ? 5.419 1.732 -1.396 1.00 97.88 71 LEU A C 1
ATOM 524 O O . LEU A 1 71 ? 6.274 2.316 -0.724 1.00 97.88 71 LEU A O 1
ATOM 528 N N . TYR A 1 72 ? 5.688 1.136 -2.547 1.00 97.31 72 TYR A N 1
ATOM 529 C CA . TYR A 1 72 ? 6.998 1.187 -3.170 1.00 97.31 72 TYR A CA 1
ATOM 530 C C . TYR A 1 72 ? 6.867 1.410 -4.674 1.00 97.31 72 TYR A C 1
ATOM 532 O O . TYR A 1 72 ? 6.100 0.727 -5.351 1.00 97.31 72 TYR A O 1
ATOM 540 N N . ASN A 1 73 ? 7.627 2.379 -5.184 1.00 96.38 73 ASN A N 1
ATOM 541 C CA . ASN A 1 73 ? 7.796 2.619 -6.610 1.00 96.38 73 ASN A CA 1
ATOM 542 C C . ASN A 1 73 ? 9.166 2.072 -7.032 1.00 96.38 73 ASN A C 1
ATOM 544 O O . ASN A 1 73 ? 10.171 2.716 -6.722 1.00 96.38 73 ASN A O 1
ATOM 548 N N . PRO A 1 74 ? 9.260 0.900 -7.681 1.00 95.12 74 PRO A N 1
ATOM 549 C CA . PRO A 1 74 ? 10.549 0.354 -8.091 1.00 95.12 74 PRO A CA 1
ATOM 550 C C . PRO A 1 74 ? 11.270 1.274 -9.094 1.00 95.12 74 PRO A C 1
ATOM 552 O O . PRO A 1 74 ? 10.620 1.970 -9.877 1.00 95.12 74 PRO A O 1
ATOM 555 N N . PRO A 1 75 ? 12.613 1.318 -9.100 1.00 93.62 75 PRO A N 1
ATOM 556 C CA . PRO A 1 75 ? 13.354 2.008 -10.147 1.00 93.62 75 PRO A CA 1
ATOM 557 C C . PRO A 1 75 ? 13.264 1.240 -11.477 1.00 93.62 75 PRO A C 1
ATOM 559 O O . PRO A 1 75 ? 13.013 0.035 -11.500 1.00 93.62 75 PRO A O 1
ATOM 562 N N . GLU A 1 76 ? 13.494 1.934 -12.593 1.00 90.06 76 GLU A N 1
ATOM 563 C CA . GLU A 1 76 ? 13.385 1.368 -13.951 1.00 90.06 76 GLU A CA 1
ATOM 564 C C . GLU A 1 76 ? 14.281 0.136 -14.150 1.00 90.06 76 GLU A C 1
ATOM 566 O O . GLU A 1 76 ? 13.844 -0.897 -14.651 1.00 90.06 76 GLU A O 1
ATOM 571 N N . ASN A 1 77 ? 15.513 0.184 -13.640 1.00 88.81 77 ASN A N 1
ATOM 572 C CA . ASN A 1 77 ? 16.461 -0.930 -13.707 1.00 88.81 77 ASN A CA 1
ATOM 573 C C . ASN A 1 77 ? 16.087 -2.142 -12.826 1.00 88.81 77 ASN A C 1
ATOM 575 O O . ASN A 1 77 ? 16.827 -3.121 -12.802 1.00 88.81 77 ASN A O 1
ATOM 579 N N . GLN A 1 78 ? 14.979 -2.077 -12.084 1.00 87.69 78 GLN A N 1
ATOM 580 C CA . GLN A 1 78 ? 14.398 -3.185 -11.317 1.00 87.69 78 GLN A CA 1
ATOM 581 C C . GLN A 1 78 ? 12.968 -3.504 -11.783 1.00 87.69 78 GLN A C 1
ATOM 583 O O . GLN A 1 78 ? 12.171 -4.058 -11.028 1.00 87.69 78 GLN A O 1
ATOM 588 N N . GLY A 1 79 ? 12.630 -3.132 -13.021 1.00 84.25 79 GLY A N 1
ATOM 589 C CA . GLY A 1 79 ? 11.327 -3.398 -13.625 1.00 84.25 79 GLY A CA 1
ATOM 590 C C . GLY A 1 79 ? 10.237 -2.403 -13.233 1.00 84.25 79 GLY A C 1
ATOM 591 O O . GLY A 1 79 ? 9.080 -2.634 -13.557 1.00 84.25 79 GLY A O 1
ATOM 592 N N . GLY A 1 80 ? 10.553 -1.308 -12.538 1.00 89.19 80 GLY A N 1
ATOM 593 C CA . GLY A 1 80 ? 9.595 -0.223 -12.316 1.00 89.19 80 GLY A CA 1
ATOM 594 C C . GLY A 1 80 ? 9.325 0.593 -13.580 1.00 89.19 80 GLY A C 1
ATOM 595 O O . GLY A 1 80 ? 10.049 0.496 -14.564 1.00 89.19 80 GLY A O 1
ATOM 596 N N . SER A 1 81 ? 8.309 1.455 -13.543 1.00 89.75 81 SER A N 1
ATOM 597 C CA . SER A 1 81 ? 7.938 2.286 -14.702 1.00 89.75 81 SER A CA 1
ATOM 598 C C . SER A 1 81 ? 8.937 3.410 -15.017 1.00 89.75 81 SER A C 1
ATOM 600 O O . SER A 1 81 ? 8.838 4.037 -16.066 1.00 89.75 81 SER A O 1
ATOM 602 N N . GLY A 1 82 ? 9.850 3.734 -14.090 1.00 91.31 82 GLY A N 1
ATOM 603 C CA . GLY A 1 82 ? 10.750 4.890 -14.205 1.00 91.31 82 GLY A CA 1
ATOM 604 C C . GLY A 1 82 ? 10.061 6.250 -14.018 1.00 91.31 82 GLY A C 1
ATOM 605 O O . GLY A 1 82 ? 10.719 7.288 -14.081 1.00 91.31 82 GLY A O 1
ATOM 606 N N . ILE A 1 83 ? 8.755 6.270 -13.732 1.00 92.62 83 ILE A N 1
ATOM 607 C CA . ILE A 1 83 ? 7.958 7.489 -13.563 1.00 92.62 83 ILE A CA 1
ATOM 608 C C . ILE A 1 83 ? 7.526 7.656 -12.103 1.00 92.62 83 ILE A C 1
ATOM 610 O O . ILE A 1 83 ? 7.420 6.697 -11.341 1.00 92.62 83 ILE A O 1
ATOM 614 N N . VAL A 1 84 ? 7.278 8.902 -11.696 1.00 95.25 84 VAL A N 1
ATOM 615 C CA . VAL A 1 84 ? 6.707 9.231 -10.384 1.00 95.25 84 VAL A CA 1
ATOM 616 C C . VAL A 1 84 ? 5.283 8.685 -10.272 1.00 95.25 84 VAL A C 1
ATOM 618 O O . VAL A 1 84 ? 4.470 8.868 -11.179 1.00 95.25 84 VAL A O 1
ATOM 621 N N . VAL A 1 85 ? 4.961 8.074 -9.132 1.00 94.88 85 VAL A N 1
ATOM 622 C CA . VAL A 1 85 ? 3.605 7.602 -8.807 1.00 94.88 85 VAL A CA 1
ATOM 623 C C . VAL A 1 85 ? 3.100 8.283 -7.543 1.00 94.88 85 VAL A C 1
ATOM 625 O O . VAL A 1 85 ? 3.874 8.557 -6.629 1.00 94.88 85 VAL A O 1
ATOM 628 N N . GLN A 1 86 ? 1.800 8.555 -7.476 1.00 96.00 86 GLN A N 1
ATOM 629 C CA . GLN A 1 86 ? 1.158 9.081 -6.272 1.00 96.00 86 GLN A CA 1
ATOM 630 C C . GLN A 1 86 ? -0.162 8.338 -6.030 1.00 96.00 86 GLN A C 1
ATOM 632 O O . GLN A 1 86 ? -1.208 8.787 -6.502 1.00 96.00 86 GLN A O 1
ATOM 637 N N . PRO A 1 87 ? -0.114 7.170 -5.367 1.00 96.19 87 PRO A N 1
ATOM 638 C CA . PRO A 1 87 ? -1.317 6.401 -5.091 1.00 96.19 87 PRO A CA 1
ATOM 639 C C . PRO A 1 87 ? -2.344 7.139 -4.218 1.00 96.19 87 PRO A C 1
ATOM 641 O O . PRO A 1 87 ? -2.005 7.783 -3.219 1.00 96.19 87 PRO A O 1
ATOM 644 N N . GLY A 1 88 ? -3.615 6.994 -4.588 1.00 97.75 88 GLY A N 1
ATOM 645 C CA . GLY A 1 88 ? -4.766 7.299 -3.744 1.00 97.75 88 GLY A CA 1
ATOM 646 C C . GLY A 1 88 ? -5.156 6.082 -2.908 1.00 97.75 88 GLY A C 1
ATOM 647 O O . GLY A 1 88 ? -4.944 4.940 -3.320 1.00 97.75 88 GLY A O 1
ATOM 648 N N . ILE A 1 89 ? -5.711 6.323 -1.725 1.00 98.38 89 ILE A N 1
ATOM 649 C CA . ILE A 1 89 ? -6.150 5.300 -0.774 1.00 98.38 89 ILE A CA 1
ATOM 650 C C . ILE A 1 89 ? -7.602 5.600 -0.419 1.00 98.38 89 ILE A C 1
ATOM 652 O O . ILE A 1 89 ? -7.892 6.652 0.141 1.00 98.38 89 ILE A O 1
ATOM 656 N N . THR A 1 90 ? -8.510 4.674 -0.696 1.00 98.44 90 THR A N 1
ATOM 657 C CA . THR A 1 90 ? -9.920 4.782 -0.313 1.00 98.44 90 THR A CA 1
ATOM 658 C C . THR A 1 90 ? -10.233 3.743 0.752 1.00 98.44 90 THR A C 1
ATOM 660 O O . THR A 1 90 ? -9.902 2.567 0.599 1.00 98.44 90 THR A O 1
ATOM 663 N N . MET A 1 91 ? -10.869 4.183 1.835 1.00 98.50 91 MET A N 1
ATOM 664 C CA . MET A 1 91 ? -11.181 3.358 2.999 1.00 98.50 91 MET A CA 1
ATOM 665 C C . MET A 1 91 ? -12.688 3.145 3.109 1.00 98.50 91 MET A C 1
ATOM 667 O O . MET A 1 91 ? -13.474 4.090 2.994 1.00 98.50 91 MET A O 1
ATOM 671 N N . TYR A 1 92 ? -13.088 1.913 3.400 1.00 98.44 92 TYR A N 1
ATOM 672 C CA . TYR A 1 92 ? -14.477 1.518 3.588 1.00 98.44 92 TYR A CA 1
ATOM 673 C C . TYR A 1 92 ? -14.653 0.782 4.911 1.00 98.44 92 TYR A C 1
ATOM 675 O O . TYR A 1 92 ? -13.795 0.012 5.332 1.00 98.44 92 TYR A O 1
ATOM 683 N N . SER A 1 93 ? -15.808 0.990 5.527 1.00 97.06 93 SER A N 1
ATOM 684 C CA . SER A 1 93 ? -16.316 0.216 6.655 1.00 97.06 93 SER A CA 1
ATOM 685 C C . SER A 1 93 ? -17.493 -0.647 6.199 1.00 97.06 93 SER A C 1
ATOM 687 O O . SER A 1 93 ? -17.992 -0.508 5.081 1.00 97.06 93 SER A O 1
ATOM 689 N N . ASN A 1 94 ? -18.040 -1.454 7.107 1.00 92.06 94 ASN A N 1
ATOM 690 C CA . ASN A 1 94 ? -19.316 -2.139 6.878 1.00 92.06 94 ASN A CA 1
ATOM 691 C C . ASN A 1 94 ? -20.490 -1.160 6.614 1.00 92.06 94 ASN A C 1
ATOM 693 O O . ASN A 1 94 ? -21.497 -1.526 6.017 1.00 92.06 94 ASN A O 1
ATOM 697 N N . GLY A 1 95 ? -20.364 0.105 7.037 1.00 93.00 95 GLY A N 1
ATOM 698 C CA . GLY A 1 95 ? -21.334 1.170 6.757 1.00 93.00 95 GLY A CA 1
ATOM 699 C C . GLY A 1 95 ? -21.136 1.880 5.411 1.00 93.00 95 GLY A C 1
ATOM 700 O O . GLY A 1 95 ? -21.898 2.792 5.098 1.00 93.00 95 GLY A O 1
ATOM 701 N N . GLY A 1 96 ? -20.128 1.490 4.623 1.00 95.94 96 GLY A N 1
ATOM 702 C CA . GLY A 1 96 ? -19.758 2.132 3.362 1.00 95.94 96 GLY A CA 1
ATOM 703 C C . GLY A 1 96 ? -18.501 2.996 3.473 1.00 95.94 96 GLY A C 1
ATOM 704 O O . GLY A 1 96 ? -17.630 2.744 4.307 1.00 95.94 96 GLY A O 1
ATOM 705 N N . LEU A 1 97 ? -18.388 3.992 2.590 1.00 98.12 97 LEU A N 1
ATOM 706 C CA . LEU A 1 97 ? -17.210 4.855 2.467 1.00 98.12 97 LEU A CA 1
ATOM 707 C C . LEU A 1 97 ? -16.900 5.576 3.788 1.00 98.12 97 LEU A C 1
ATOM 709 O O . LEU A 1 97 ? -17.759 6.264 4.335 1.00 98.12 97 LEU A O 1
ATOM 713 N N . ILE A 1 98 ? -15.659 5.445 4.257 1.00 98.31 98 ILE A N 1
ATOM 714 C CA . ILE A 1 98 ? -15.112 6.241 5.363 1.00 98.31 98 ILE A CA 1
ATOM 715 C C . ILE A 1 98 ? -14.553 7.552 4.804 1.00 98.31 98 ILE A C 1
ATOM 717 O O . ILE A 1 98 ? -14.925 8.631 5.256 1.00 98.31 98 ILE A O 1
ATOM 721 N N . GLY A 1 99 ? -13.670 7.452 3.806 1.00 97.88 99 GLY A N 1
ATOM 722 C CA . GLY A 1 99 ? -12.998 8.598 3.205 1.00 97.88 99 GLY A CA 1
ATOM 723 C C . GLY A 1 99 ? -11.765 8.210 2.394 1.00 97.88 99 GLY A C 1
ATOM 724 O O . GLY A 1 99 ? -11.509 7.029 2.144 1.00 97.88 99 GLY A O 1
ATOM 725 N N . GLU A 1 100 ? -10.999 9.221 1.992 1.00 97.56 100 GLU A N 1
ATOM 726 C CA . GLU A 1 100 ? -9.798 9.070 1.168 1.00 97.56 100 GLU A CA 1
ATOM 727 C C . GLU A 1 100 ? -8.542 9.600 1.866 1.00 97.56 100 GLU A C 1
ATOM 729 O O . GLU A 1 100 ? -8.584 10.560 2.637 1.00 97.56 100 GLU A O 1
ATOM 734 N N . ALA A 1 101 ? -7.403 9.003 1.548 1.00 96.62 101 ALA A N 1
ATOM 735 C CA . ALA A 1 101 ? -6.077 9.480 1.897 1.00 96.62 101 ALA A CA 1
ATOM 736 C C . ALA A 1 101 ? -5.175 9.438 0.661 1.00 96.62 101 ALA A C 1
ATOM 738 O O . ALA A 1 101 ? -5.443 8.732 -0.309 1.00 96.62 101 ALA A O 1
ATOM 739 N N . TYR A 1 102 ? -4.087 10.199 0.698 1.00 92.19 102 TYR A N 1
ATOM 740 C CA . TYR A 1 102 ? -3.162 10.315 -0.423 1.00 92.19 102 TYR A CA 1
ATOM 741 C C . TYR A 1 102 ? -1.744 10.060 0.054 1.00 92.19 102 TYR A C 1
ATOM 743 O O . TYR A 1 102 ? -1.336 10.548 1.111 1.00 92.19 102 TYR A O 1
ATOM 751 N N . SER A 1 103 ? -0.976 9.323 -0.743 1.00 95.88 103 SER A N 1
ATOM 752 C CA . SER A 1 103 ? 0.458 9.240 -0.519 1.00 95.88 103 SER A CA 1
ATOM 753 C C . SER A 1 103 ? 1.145 10.547 -0.945 1.00 95.88 103 SER A C 1
ATOM 755 O O . SER A 1 103 ? 0.628 11.290 -1.792 1.00 95.88 103 SER A O 1
ATOM 757 N N . PRO A 1 104 ? 2.359 10.827 -0.441 1.00 96.38 104 PRO A N 1
ATOM 758 C CA . PRO A 1 104 ? 3.253 11.738 -1.143 1.00 96.38 104 PRO A CA 1
ATOM 759 C C . PRO A 1 104 ? 3.618 11.158 -2.526 1.00 96.38 104 PRO A C 1
ATOM 761 O O . PRO A 1 104 ? 3.559 9.936 -2.708 1.00 96.38 104 PRO A O 1
ATOM 764 N N . PRO A 1 105 ? 4.022 11.995 -3.499 1.00 96.81 105 PRO A N 1
ATOM 765 C CA . PRO A 1 105 ? 4.609 11.508 -4.741 1.00 96.81 105 PRO A CA 1
ATOM 766 C C . PRO A 1 105 ? 5.877 10.694 -4.457 1.00 96.81 105 PRO A C 1
ATOM 768 O O . PRO A 1 105 ? 6.749 11.140 -3.711 1.00 96.81 105 PRO A O 1
ATOM 771 N N . LEU A 1 106 ? 5.983 9.515 -5.064 1.00 97.38 106 LEU A N 1
ATOM 772 C CA . LEU A 1 106 ? 7.120 8.610 -4.937 1.00 97.38 106 LEU A CA 1
ATOM 773 C C . LEU A 1 106 ? 7.923 8.627 -6.229 1.00 97.38 106 LEU A C 1
ATOM 775 O O . LEU A 1 106 ? 7.452 8.163 -7.271 1.00 97.38 106 LEU A O 1
ATOM 779 N N . LEU A 1 107 ? 9.149 9.140 -6.162 1.00 97.62 107 LEU A N 1
ATOM 780 C CA . LEU A 1 107 ? 10.118 8.983 -7.242 1.00 97.62 107 LEU A CA 1
ATOM 781 C C . LEU A 1 107 ? 10.481 7.493 -7.408 1.00 97.62 107 LEU A C 1
ATOM 783 O O . LEU A 1 107 ? 10.340 6.719 -6.455 1.00 97.62 107 LEU A O 1
ATOM 787 N N . PRO A 1 108 ? 10.983 7.074 -8.581 1.00 96.31 108 PRO A N 1
ATOM 788 C CA . PRO A 1 108 ? 11.485 5.715 -8.760 1.00 96.31 108 PRO A CA 1
ATOM 789 C C . PRO A 1 108 ? 12.548 5.367 -7.704 1.00 96.31 108 PRO A C 1
ATOM 791 O O . PRO A 1 108 ? 13.452 6.153 -7.423 1.00 96.31 108 PRO A O 1
ATOM 794 N N . GLY A 1 109 ? 12.419 4.194 -7.090 1.00 96.25 109 GLY A N 1
ATOM 795 C CA . GLY A 1 109 ? 13.233 3.732 -5.965 1.00 96.25 109 GLY A CA 1
ATOM 796 C C . GLY A 1 109 ? 12.778 4.206 -4.583 1.00 96.25 109 GLY A C 1
ATOM 797 O O . GLY A 1 109 ? 13.407 3.834 -3.591 1.00 96.25 109 GLY A O 1
ATOM 798 N N . GLN A 1 110 ? 11.704 4.993 -4.474 1.00 98.06 110 GLN A N 1
ATOM 799 C CA . GLN A 1 110 ? 11.202 5.475 -3.187 1.00 98.06 110 GLN A CA 1
ATOM 800 C C . GLN A 1 110 ? 10.066 4.627 -2.626 1.00 98.06 110 GLN A C 1
ATOM 802 O O . GLN A 1 110 ? 9.277 4.018 -3.348 1.00 98.06 110 GLN A O 1
ATOM 807 N N . ARG A 1 111 ? 9.969 4.653 -1.294 1.00 97.44 111 ARG A N 1
ATOM 808 C CA . ARG A 1 111 ? 8.903 4.025 -0.518 1.00 97.44 111 ARG A CA 1
ATOM 809 C C . ARG A 1 111 ? 8.201 5.040 0.375 1.00 97.44 111 ARG A C 1
ATOM 811 O O . ARG A 1 111 ? 8.829 6.005 0.813 1.00 97.44 111 ARG A O 1
ATOM 818 N N . ALA A 1 112 ? 6.950 4.765 0.717 1.00 98.06 112 ALA A N 1
ATOM 819 C CA . ALA A 1 112 ? 6.226 5.458 1.776 1.00 98.06 112 ALA A CA 1
ATOM 820 C C . ALA A 1 112 ? 5.394 4.478 2.602 1.00 98.06 112 ALA A C 1
ATOM 822 O O . ALA A 1 112 ? 4.988 3.426 2.119 1.00 98.06 112 ALA A O 1
ATOM 823 N N . SER A 1 113 ? 5.136 4.852 3.849 1.00 98.12 113 SER A N 1
ATOM 824 C CA . SER A 1 113 ? 4.273 4.114 4.766 1.00 98.12 113 SER A CA 1
ATOM 825 C C . SER A 1 113 ? 3.198 5.067 5.258 1.00 98.12 113 SER A C 1
ATOM 827 O O . SER A 1 113 ? 3.519 6.124 5.799 1.00 98.12 113 SER A O 1
ATOM 829 N N . ILE A 1 114 ? 1.938 4.719 5.030 1.00 98.25 114 ILE A N 1
ATOM 830 C CA . ILE A 1 114 ? 0.787 5.556 5.359 1.00 98.25 114 ILE A CA 1
ATOM 831 C C . ILE A 1 114 ? 0.083 4.956 6.568 1.00 98.25 114 ILE A C 1
ATOM 833 O O . ILE A 1 114 ? -0.329 3.800 6.512 1.00 98.25 114 ILE A O 1
ATOM 837 N N . ASN A 1 115 ? -0.042 5.737 7.644 1.00 98.19 115 ASN A N 1
ATOM 838 C CA . ASN A 1 115 ? -0.779 5.343 8.841 1.00 98.19 115 ASN A CA 1
ATOM 839 C C . ASN A 1 115 ? -2.283 5.411 8.558 1.00 98.19 115 ASN A C 1
ATOM 841 O O . ASN A 1 115 ? -2.836 6.496 8.361 1.00 98.19 115 ASN A O 1
ATOM 845 N N . ILE A 1 116 ? -2.945 4.258 8.537 1.00 98.50 116 ILE A N 1
ATOM 846 C CA . ILE A 1 116 ? -4.377 4.178 8.250 1.00 98.50 116 ILE A CA 1
ATOM 847 C C . ILE A 1 116 ? -5.205 4.579 9.468 1.00 98.50 116 ILE A C 1
ATOM 849 O O . ILE A 1 116 ? -6.280 5.146 9.294 1.00 98.50 116 ILE A O 1
ATOM 853 N N . ASN A 1 117 ? -4.707 4.387 10.692 1.00 98.19 117 ASN A N 1
ATOM 854 C CA . ASN A 1 117 ? -5.396 4.869 11.889 1.00 98.19 117 ASN A CA 1
ATOM 855 C C . ASN A 1 117 ? -5.538 6.390 11.866 1.00 98.19 117 ASN A C 1
ATOM 857 O O . ASN A 1 117 ? -6.634 6.894 12.089 1.00 98.19 117 ASN A O 1
ATOM 861 N N . ASP A 1 118 ? -4.461 7.112 11.548 1.00 98.06 118 ASP A N 1
ATOM 862 C CA . ASP A 1 118 ? -4.499 8.577 11.461 1.00 98.06 118 ASP A CA 1
ATOM 863 C C . ASP A 1 118 ? -5.414 9.036 10.315 1.00 98.06 118 ASP A C 1
ATOM 865 O O . ASP A 1 118 ? -6.215 9.960 10.479 1.00 98.06 118 ASP A O 1
ATOM 869 N N . ALA A 1 119 ? -5.340 8.355 9.166 1.00 98.06 119 ALA A N 1
ATOM 870 C CA . ALA A 1 119 ? -6.183 8.644 8.010 1.00 98.06 119 ALA A CA 1
ATOM 871 C C . ALA A 1 119 ? -7.677 8.425 8.300 1.00 98.06 119 ALA A C 1
ATOM 873 O O . ALA A 1 119 ? -8.499 9.269 7.952 1.00 98.06 119 ALA A O 1
ATOM 874 N N . ALA A 1 120 ? -8.044 7.327 8.960 1.00 98.00 120 ALA A N 1
ATOM 875 C CA . ALA A 1 120 ? -9.422 7.040 9.347 1.00 98.00 120 ALA A CA 1
ATOM 876 C C . ALA A 1 120 ? -9.909 7.977 10.467 1.00 98.00 120 ALA A C 1
ATOM 878 O O . ALA A 1 120 ? -11.039 8.472 10.416 1.00 98.00 120 ALA A O 1
ATOM 879 N N . ALA A 1 121 ? -9.046 8.286 11.440 1.00 97.81 121 ALA A N 1
ATOM 880 C CA . ALA A 1 121 ? -9.355 9.190 12.545 1.00 97.81 121 ALA A CA 1
ATOM 881 C C . ALA A 1 121 ? -9.643 10.621 12.070 1.00 97.81 121 ALA A C 1
ATOM 883 O O . ALA A 1 121 ? -10.477 11.300 12.671 1.00 97.81 121 ALA A O 1
ATOM 884 N N . TYR A 1 122 ? -9.028 11.064 10.966 1.00 97.81 122 TYR A N 1
ATOM 885 C CA . TYR A 1 122 ? -9.364 12.337 10.319 1.00 97.81 122 TYR A CA 1
ATOM 886 C C . TYR A 1 122 ? -10.854 12.433 9.941 1.00 97.81 122 TYR A C 1
ATOM 888 O O . TYR A 1 122 ? -11.454 13.501 10.050 1.00 97.81 122 TYR A O 1
ATOM 896 N N . TYR A 1 123 ? -11.474 11.307 9.576 1.00 97.94 123 TYR A N 1
ATOM 897 C CA . TYR A 1 123 ? -12.906 11.197 9.280 1.00 97.94 123 TYR A CA 1
ATOM 898 C C . TYR A 1 123 ? -13.753 10.807 10.504 1.00 97.94 123 TYR A C 1
ATOM 900 O O . TYR A 1 123 ? -14.935 10.496 10.371 1.00 97.94 123 TYR A O 1
ATOM 908 N N . GLY A 1 124 ? -13.169 10.809 11.707 1.00 97.38 124 GLY A N 1
ATOM 909 C CA . GLY A 1 124 ? -13.848 10.398 12.936 1.00 97.38 124 GLY A CA 1
ATOM 910 C C . GLY A 1 124 ? -14.162 8.901 12.999 1.00 97.38 124 GLY A C 1
ATOM 911 O O . GLY A 1 124 ? -15.067 8.507 13.735 1.00 97.38 124 GLY A O 1
ATOM 912 N N . TYR A 1 125 ? -13.447 8.070 12.233 1.00 97.88 125 TYR A N 1
ATOM 913 C CA . TYR A 1 125 ? -13.661 6.627 12.179 1.00 97.88 125 TYR A CA 1
ATOM 914 C C . TYR A 1 125 ? -12.591 5.850 12.951 1.00 97.88 125 TYR A C 1
ATOM 916 O O . TYR A 1 125 ? -11.420 6.222 12.980 1.00 97.88 125 TYR A O 1
ATOM 924 N N . SER A 1 126 ? -13.005 4.743 13.568 1.00 97.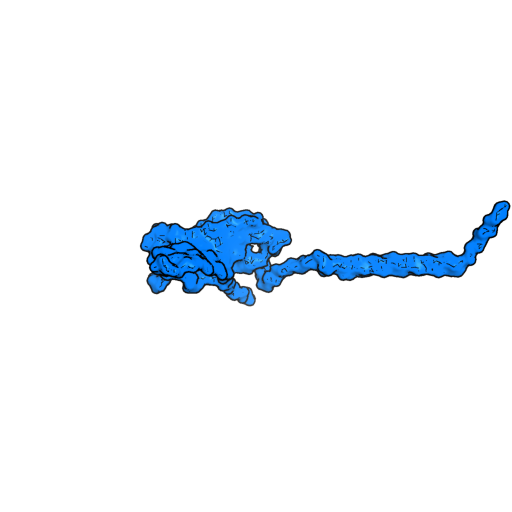00 126 SER A N 1
ATOM 925 C CA . SER A 1 126 ? -12.129 3.780 14.233 1.00 97.00 126 SER A CA 1
ATOM 926 C C . SER A 1 126 ? -12.845 2.430 14.301 1.00 97.00 126 SER A C 1
ATOM 928 O O . SER A 1 126 ? -13.935 2.342 14.870 1.00 97.00 126 SER A O 1
ATOM 930 N N . GLY A 1 127 ? -12.274 1.388 13.694 1.00 97.06 127 GLY A N 1
ATOM 931 C CA . GLY A 1 127 ? -12.923 0.077 13.596 1.00 97.06 127 GLY A CA 1
ATOM 932 C C . GLY A 1 127 ? -12.438 -0.754 12.411 1.00 97.06 127 GLY A C 1
ATOM 933 O O . GLY A 1 127 ? -11.327 -0.535 11.922 1.00 97.06 127 GLY A O 1
ATOM 934 N N . ASP A 1 128 ? -13.272 -1.699 11.970 1.00 97.44 128 ASP A N 1
ATOM 935 C CA . ASP A 1 128 ? -13.001 -2.569 10.821 1.00 97.44 128 ASP A CA 1
ATOM 936 C C . ASP A 1 128 ? -12.857 -1.746 9.536 1.00 97.44 128 ASP A C 1
ATOM 938 O O . ASP A 1 128 ? -13.692 -0.890 9.231 1.00 97.44 128 ASP A O 1
ATOM 942 N N . VAL A 1 129 ? -11.810 -2.012 8.761 1.00 97.81 129 VAL A N 1
ATOM 943 C CA . VAL A 1 129 ? -11.542 -1.282 7.522 1.00 97.81 129 VAL A CA 1
ATOM 944 C C . VAL A 1 129 ? -11.202 -2.237 6.388 1.00 97.81 129 VAL A C 1
ATOM 946 O O . VAL A 1 129 ? -10.498 -3.224 6.566 1.00 97.81 129 VAL A O 1
ATOM 949 N N . SER A 1 130 ? -11.697 -1.913 5.200 1.00 97.75 130 SER A N 1
ATOM 950 C CA . SER A 1 130 ? -11.204 -2.445 3.934 1.00 97.75 130 SER A CA 1
ATOM 951 C C . SER A 1 130 ? -10.681 -1.292 3.087 1.00 97.75 130 SER A C 1
ATOM 953 O O . SER A 1 130 ? -11.138 -0.151 3.211 1.00 97.75 130 SER A O 1
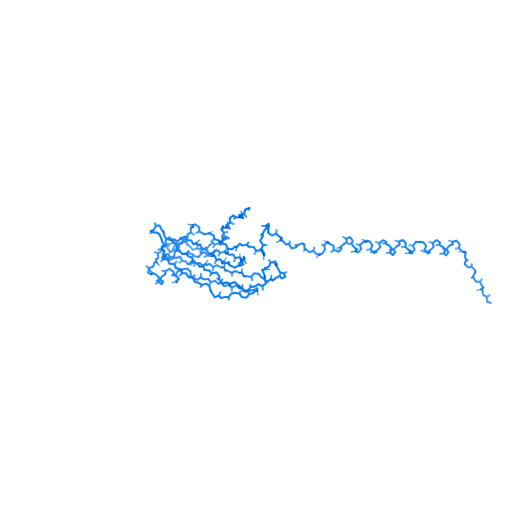ATOM 955 N N . ILE A 1 131 ? -9.670 -1.568 2.270 1.00 98.31 131 ILE A N 1
ATOM 956 C CA . ILE A 1 131 ? -8.878 -0.531 1.614 1.00 98.31 131 ILE A CA 1
ATOM 957 C C . ILE A 1 131 ? -8.700 -0.869 0.141 1.00 98.31 131 ILE A C 1
ATOM 959 O O . ILE A 1 131 ? -8.364 -1.999 -0.220 1.00 98.31 131 ILE A O 1
ATOM 963 N N . VAL A 1 132 ? -8.874 0.146 -0.700 1.00 97.88 132 VAL A N 1
ATOM 964 C CA . VAL A 1 132 ? -8.457 0.132 -2.102 1.00 97.88 132 VAL A CA 1
ATOM 965 C C . VAL A 1 132 ? -7.350 1.158 -2.271 1.00 97.88 132 VAL A C 1
ATOM 967 O O . VAL A 1 132 ? -7.515 2.318 -1.898 1.00 97.88 132 VAL A O 1
ATOM 970 N N . VAL A 1 133 ? -6.223 0.741 -2.835 1.00 97.75 133 VAL A N 1
ATOM 971 C CA . VAL A 1 133 ? -5.105 1.628 -3.160 1.00 97.75 133 VAL A CA 1
ATOM 972 C C . VAL A 1 133 ? -4.936 1.636 -4.666 1.00 97.75 133 VAL A C 1
ATOM 974 O O . VAL A 1 133 ? -4.777 0.571 -5.258 1.00 97.75 133 VAL A O 1
ATOM 977 N N . TYR A 1 134 ? -4.960 2.807 -5.291 1.00 95.56 134 TYR A N 1
ATOM 978 C CA . TYR A 1 134 ? -4.972 2.910 -6.747 1.00 95.56 134 TYR A CA 1
ATOM 979 C C . TYR A 1 134 ? -4.056 4.012 -7.283 1.00 95.56 134 TYR A C 1
ATOM 981 O O . TYR A 1 134 ? -3.808 5.027 -6.637 1.00 95.56 134 TYR A O 1
ATOM 989 N N . SER A 1 135 ? -3.570 3.811 -8.502 1.00 92.69 135 SER A N 1
ATOM 990 C CA . SER A 1 135 ? -2.784 4.752 -9.293 1.00 92.69 135 SER A CA 1
ATOM 991 C C . SER A 1 135 ? -3.355 4.792 -10.705 1.00 92.69 135 SER A C 1
ATOM 993 O O . SER A 1 135 ? -3.408 3.780 -11.399 1.00 92.69 135 SER A O 1
ATOM 995 N N . ASN A 1 136 ? -3.748 5.979 -11.163 1.00 87.00 136 ASN A N 1
ATOM 996 C CA . ASN A 1 136 ? -4.312 6.151 -12.506 1.00 87.00 136 ASN A CA 1
ATOM 997 C C . ASN A 1 136 ? -3.252 6.072 -13.618 1.00 87.00 136 ASN A C 1
ATOM 999 O O . ASN A 1 136 ? -3.591 5.987 -14.798 1.00 87.00 136 ASN A O 1
ATOM 1003 N N . THR A 1 137 ? -1.968 6.136 -13.264 1.00 85.00 137 THR A N 1
ATOM 1004 C CA . THR A 1 137 ? -0.873 6.305 -14.222 1.00 85.00 137 THR A CA 1
ATOM 1005 C C . THR A 1 137 ? -0.099 5.005 -14.412 1.00 85.00 137 THR A C 1
ATOM 1007 O O . THR A 1 137 ? -0.248 4.343 -15.442 1.00 85.00 137 THR A O 1
ATOM 1010 N N . TYR A 1 138 ? 0.677 4.604 -13.405 1.00 90.12 138 TYR A N 1
ATOM 1011 C CA . TYR A 1 138 ? 1.651 3.514 -13.499 1.00 90.12 138 TYR A CA 1
ATOM 1012 C C . TYR A 1 138 ? 1.531 2.521 -12.339 1.00 90.12 138 TYR A C 1
ATOM 1014 O O . TYR A 1 138 ? 1.086 2.915 -11.251 1.00 90.12 138 TYR A O 1
ATOM 1022 N N . PRO A 1 139 ? 1.910 1.246 -12.569 1.00 92.31 139 PRO A N 1
ATOM 1023 C CA . PRO A 1 139 ? 1.924 0.230 -11.528 1.00 92.31 139 PRO A CA 1
ATOM 1024 C C . PRO A 1 139 ? 2.940 0.567 -10.434 1.00 92.31 139 PRO A C 1
ATOM 1026 O O . PRO A 1 139 ? 3.949 1.232 -10.669 1.00 92.31 139 PRO A O 1
ATOM 1029 N N . PHE A 1 140 ? 2.644 0.094 -9.231 1.00 94.25 140 PHE A N 1
ATOM 1030 C CA . PHE A 1 140 ? 3.482 0.202 -8.042 1.00 94.25 140 PHE A CA 1
ATOM 1031 C C . PHE A 1 140 ? 3.297 -1.058 -7.193 1.00 94.25 140 PHE A C 1
ATOM 1033 O O . PHE A 1 140 ? 2.410 -1.869 -7.472 1.00 94.25 140 PHE A O 1
ATOM 1040 N N . LEU A 1 141 ? 4.122 -1.229 -6.162 1.00 95.50 141 LEU A N 1
ATOM 1041 C CA . LEU A 1 141 ? 4.004 -2.323 -5.201 1.00 95.50 141 LEU A CA 1
ATOM 1042 C C . LEU A 1 141 ? 3.329 -1.838 -3.921 1.00 95.50 141 LEU A C 1
ATOM 1044 O O . LEU A 1 141 ? 3.612 -0.739 -3.438 1.00 95.50 141 LEU A O 1
ATOM 1048 N N . CYS A 1 142 ? 2.429 -2.667 -3.396 1.00 96.94 142 CYS A N 1
ATOM 1049 C CA . CYS A 1 142 ? 1.608 -2.335 -2.244 1.00 96.94 142 CYS A CA 1
ATOM 1050 C C . CYS A 1 142 ? 1.497 -3.522 -1.284 1.00 96.94 142 CYS A C 1
ATOM 1052 O O . CYS A 1 142 ? 1.070 -4.617 -1.661 1.00 96.94 142 CYS A O 1
ATOM 1054 N N . GLU A 1 143 ? 1.836 -3.277 -0.026 1.00 97.44 143 GLU A N 1
ATOM 1055 C CA . GLU A 1 143 ? 1.688 -4.221 1.077 1.00 97.44 143 GLU A CA 1
ATOM 1056 C C . GLU A 1 143 ? 0.935 -3.552 2.229 1.00 97.44 143 GLU A C 1
ATOM 1058 O O . GLU A 1 143 ? 0.829 -2.327 2.315 1.00 97.44 143 GLU A O 1
ATOM 1063 N N . ARG A 1 144 ? 0.435 -4.370 3.149 1.00 97.56 144 ARG A N 1
ATOM 1064 C CA . ARG A 1 144 ? -0.150 -3.924 4.408 1.00 97.56 144 ARG A CA 1
ATOM 1065 C C . ARG A 1 144 ? 0.651 -4.485 5.565 1.00 97.56 144 ARG A C 1
ATOM 1067 O O . ARG A 1 144 ? 0.908 -5.688 5.623 1.00 97.56 144 ARG A O 1
ATOM 1074 N N . ALA A 1 145 ? 0.913 -3.603 6.515 1.00 97.88 145 ALA A N 1
ATOM 1075 C CA . ALA A 1 145 ? 1.454 -3.889 7.822 1.00 97.88 145 ALA A CA 1
ATOM 1076 C C . ALA A 1 145 ? 0.376 -3.701 8.890 1.00 97.88 145 ALA A C 1
ATOM 1078 O O . ALA A 1 145 ? -0.241 -2.644 8.958 1.00 97.88 145 ALA A O 1
ATOM 1079 N N . LEU A 1 146 ? 0.171 -4.700 9.746 1.00 97.12 146 LEU A N 1
ATOM 1080 C CA . LEU A 1 146 ? -0.724 -4.595 10.898 1.00 97.12 146 LEU A CA 1
ATOM 1081 C C . LEU A 1 146 ? 0.039 -4.975 12.160 1.00 97.12 146 LEU A C 1
ATOM 1083 O O . LEU A 1 146 ? 0.603 -6.065 12.225 1.00 97.12 146 LEU A O 1
ATOM 1087 N N . TYR A 1 147 ? 0.017 -4.117 13.169 1.00 97.56 147 TYR A N 1
ATOM 1088 C CA . TYR A 1 147 ? 0.551 -4.387 14.501 1.00 97.56 147 TYR A CA 1
ATOM 1089 C C . TYR A 1 147 ? -0.583 -4.345 15.508 1.00 97.56 147 TYR A C 1
ATOM 1091 O O . TYR A 1 147 ? -1.515 -3.559 15.360 1.00 97.56 147 TYR A O 1
ATOM 1099 N N . PHE A 1 148 ? -0.532 -5.195 16.528 1.00 96.50 148 PHE A N 1
ATOM 1100 C CA . PHE A 1 148 ? -1.612 -5.242 17.502 1.00 96.50 148 PHE A CA 1
ATOM 1101 C C . PHE A 1 148 ? -1.168 -5.677 18.890 1.00 96.50 148 PHE A C 1
ATOM 1103 O O . PHE A 1 148 ? -0.244 -6.468 19.066 1.00 96.50 148 PHE A O 1
ATOM 1110 N N . ASN A 1 149 ? -1.900 -5.174 19.878 1.00 96.50 149 ASN A N 1
ATOM 1111 C CA . ASN A 1 149 ? -1.982 -5.675 21.236 1.00 96.50 149 ASN A CA 1
ATOM 1112 C C . ASN A 1 149 ? -3.453 -5.968 21.552 1.00 96.50 149 ASN A C 1
ATOM 1114 O O . ASN A 1 149 ? -4.189 -5.140 22.099 1.00 96.50 149 ASN A O 1
ATOM 1118 N N . TYR A 1 150 ? -3.896 -7.162 21.178 1.00 89.31 150 TYR A N 1
ATOM 1119 C CA . TYR A 1 150 ? -5.286 -7.551 21.302 1.00 89.31 150 TYR A CA 1
ATOM 1120 C C . TYR A 1 150 ? -5.661 -7.731 22.774 1.00 89.31 150 TYR A C 1
ATOM 1122 O O . TYR A 1 150 ? -5.138 -8.608 23.470 1.00 89.31 150 TYR A O 1
ATOM 1130 N N . LYS A 1 151 ? -6.572 -6.871 23.249 1.00 91.44 151 LYS A N 1
ATOM 1131 C CA . LYS A 1 151 ? -7.087 -6.847 24.631 1.00 91.44 151 LYS A CA 1
ATOM 1132 C C . LYS A 1 151 ? -5.993 -6.761 25.707 1.00 91.44 151 LYS A C 1
ATOM 1134 O O . LYS A 1 151 ? -6.196 -7.225 26.826 1.00 91.44 151 LYS A O 1
ATOM 1139 N N . GLY A 1 152 ? -4.831 -6.193 25.378 1.00 91.88 152 GLY A N 1
ATOM 1140 C CA . GLY A 1 152 ? -3.703 -6.109 26.308 1.00 91.88 152 GLY A CA 1
ATOM 1141 C C . GLY A 1 152 ? -3.030 -7.454 26.614 1.00 91.88 152 GLY A C 1
ATOM 1142 O O . GLY A 1 152 ? -2.250 -7.524 27.560 1.00 91.88 152 GLY A O 1
ATOM 1143 N N . GLN A 1 153 ? -3.365 -8.523 25.883 1.00 93.31 153 GLN A N 1
ATOM 1144 C CA . GLN A 1 153 ? -2.953 -9.894 26.208 1.00 93.31 153 GLN A CA 1
ATOM 1145 C C . GLN A 1 153 ? -2.126 -10.552 25.106 1.00 93.31 153 GLN A C 1
ATOM 1147 O O . GLN A 1 153 ? -1.267 -11.378 25.404 1.00 93.31 153 GLN A O 1
ATOM 1152 N N . ILE A 1 154 ? -2.391 -10.213 23.843 1.00 91.50 154 ILE A N 1
ATOM 1153 C CA . ILE A 1 154 ? -1.734 -10.835 22.693 1.00 91.50 154 ILE A CA 1
ATOM 1154 C C . ILE A 1 154 ? -1.104 -9.735 21.857 1.00 91.50 154 ILE A C 1
ATOM 1156 O O . ILE A 1 154 ? -1.803 -9.002 21.159 1.00 91.50 154 ILE A O 1
ATOM 1160 N N . THR A 1 155 ? 0.217 -9.636 21.922 1.00 96.19 155 THR A N 1
ATOM 1161 C CA . THR A 1 155 ? 0.988 -8.759 21.048 1.00 96.19 155 THR A CA 1
ATOM 1162 C C . THR A 1 155 ? 1.410 -9.503 19.789 1.00 96.19 155 THR A C 1
ATOM 1164 O O . THR A 1 155 ? 1.697 -10.700 19.820 1.00 96.19 155 THR A O 1
ATOM 1167 N N . GLY A 1 156 ? 1.450 -8.799 18.665 1.00 96.25 156 GLY A N 1
ATOM 1168 C CA . GLY A 1 156 ? 1.869 -9.389 17.407 1.00 96.25 156 GLY A CA 1
ATOM 1169 C C . GLY A 1 156 ? 1.811 -8.414 16.248 1.00 96.25 156 GLY A C 1
ATOM 1170 O O . GLY A 1 156 ? 1.612 -7.209 16.410 1.00 96.25 156 GLY A O 1
ATOM 1171 N N . GLY A 1 157 ? 1.993 -8.972 15.061 1.00 95.56 157 GLY A N 1
ATOM 1172 C CA . GLY A 1 157 ? 1.798 -8.257 13.820 1.00 95.56 157 GLY A CA 1
ATOM 1173 C C . GLY A 1 157 ? 1.692 -9.208 12.640 1.00 95.56 157 GLY A C 1
ATOM 1174 O O . GLY A 1 157 ? 2.000 -10.395 12.744 1.00 95.56 157 GLY A O 1
ATOM 1175 N N . SER A 1 158 ? 1.237 -8.675 11.517 1.00 94.56 158 SER A N 1
ATOM 1176 C CA . SER A 1 158 ? 1.138 -9.382 10.248 1.00 94.56 158 SER A CA 1
ATOM 1177 C C . SER A 1 158 ? 1.553 -8.465 9.105 1.00 94.56 158 SER A C 1
ATOM 1179 O O . SER A 1 158 ? 1.474 -7.241 9.213 1.00 94.56 158 SER A O 1
ATOM 1181 N N . GLN A 1 159 ? 2.031 -9.081 8.029 1.00 94.75 159 GLN A N 1
ATOM 1182 C CA . GLN A 1 159 ? 2.370 -8.417 6.779 1.00 94.75 159 GLN A CA 1
ATOM 1183 C C . GLN A 1 159 ? 1.752 -9.214 5.641 1.00 94.75 159 GLN A C 1
ATOM 1185 O O . GLN A 1 159 ? 1.804 -10.447 5.652 1.00 94.75 159 GLN A O 1
ATOM 1190 N N . SER A 1 160 ? 1.168 -8.525 4.672 1.00 94.12 160 SER A N 1
ATOM 1191 C CA . SER A 1 160 ? 0.576 -9.171 3.505 1.00 94.12 160 SER A CA 1
ATOM 1192 C C . SER A 1 160 ? 0.640 -8.270 2.286 1.00 94.12 160 SER A C 1
ATOM 1194 O O . SER A 1 160 ? 0.335 -7.082 2.380 1.00 94.12 160 SER A O 1
ATOM 1196 N N . TRP A 1 161 ? 0.925 -8.862 1.132 1.00 93.31 161 TRP A N 1
ATOM 1197 C CA . TRP A 1 161 ? 0.697 -8.229 -0.162 1.00 93.31 161 TRP A CA 1
ATOM 1198 C C . TRP A 1 161 ? -0.785 -7.920 -0.366 1.00 93.31 161 TRP A C 1
ATOM 1200 O O . TRP A 1 161 ? -1.647 -8.670 0.104 1.00 93.31 161 TRP A O 1
ATOM 1210 N N . GLY A 1 162 ? -1.079 -6.828 -1.070 1.00 90.19 162 GLY A N 1
ATOM 1211 C CA . GLY A 1 162 ? -2.439 -6.571 -1.534 1.00 90.19 162 GLY A CA 1
ATOM 1212 C C . GLY A 1 162 ? -2.853 -7.565 -2.614 1.00 90.19 162 GLY A C 1
ATOM 1213 O O . GLY A 1 162 ? -2.014 -8.119 -3.329 1.00 90.19 162 GLY A O 1
ATOM 1214 N N . TYR A 1 163 ? -4.156 -7.767 -2.770 1.00 93.19 163 TYR A N 1
ATOM 1215 C CA . TYR A 1 163 ? -4.666 -8.481 -3.932 1.00 93.19 163 TYR A CA 1
ATOM 1216 C C . TYR A 1 163 ? -4.657 -7.544 -5.142 1.00 93.19 163 TYR A C 1
ATOM 1218 O O . TYR A 1 163 ? -5.152 -6.422 -5.049 1.00 93.19 163 TYR A O 1
ATOM 1226 N N . GLN A 1 164 ? -4.074 -7.979 -6.254 1.00 90.06 164 GLN A N 1
ATOM 1227 C CA . GLN A 1 164 ? -3.981 -7.174 -7.472 1.00 90.06 164 GLN A CA 1
ATOM 1228 C C . GLN A 1 164 ? -5.310 -7.198 -8.229 1.00 90.06 164 GLN A C 1
ATOM 1230 O O . GLN A 1 164 ? -5.985 -8.227 -8.276 1.00 90.06 164 GLN A O 1
ATOM 1235 N N . GLU A 1 165 ? -5.677 -6.077 -8.847 1.00 81.38 165 GLU A N 1
ATOM 1236 C CA . GLU A 1 165 ? -6.713 -6.084 -9.882 1.00 81.38 165 GLU A CA 1
ATOM 1237 C C . GLU A 1 165 ? -6.336 -7.065 -11.000 1.00 81.38 165 GLU A C 1
ATOM 1239 O O . GLU A 1 165 ? -5.174 -7.140 -11.407 1.00 81.38 165 GLU A O 1
ATOM 1244 N N . GLY A 1 166 ? -7.312 -7.844 -11.471 1.00 66.44 166 GLY A N 1
ATOM 1245 C CA . GLY A 1 166 ? -7.093 -8.771 -12.576 1.00 66.44 166 GLY A CA 1
ATOM 1246 C C . GLY A 1 166 ? -6.671 -8.017 -13.835 1.00 66.44 166 GLY A C 1
ATOM 1247 O O . GLY A 1 166 ? -7.205 -6.946 -14.126 1.00 66.44 166 GLY A O 1
ATOM 1248 N N . ALA A 1 167 ? -5.728 -8.580 -14.592 1.00 57.19 167 ALA A N 1
ATOM 1249 C CA . ALA A 1 167 ? -5.412 -8.058 -15.913 1.00 57.19 167 ALA A CA 1
ATOM 1250 C C . ALA A 1 167 ? -6.690 -8.096 -16.764 1.00 57.19 167 ALA A C 1
ATOM 1252 O O . ALA A 1 167 ? -7.305 -9.150 -16.927 1.00 57.19 167 ALA A O 1
ATOM 1253 N N . THR A 1 168 ? -7.120 -6.935 -17.246 1.00 51.47 168 THR A N 1
ATOM 1254 C CA . THR A 1 168 ? -8.157 -6.865 -18.272 1.00 51.47 168 THR A CA 1
ATOM 1255 C C . THR A 1 168 ? -7.508 -7.292 -19.586 1.00 51.47 168 THR A C 1
ATOM 1257 O O . THR A 1 168 ? -6.529 -6.677 -20.008 1.00 51.47 168 THR A O 1
ATOM 1260 N N . GLU A 1 169 ? -7.986 -8.405 -20.153 1.00 41.19 169 GLU A N 1
ATOM 1261 C CA . GLU A 1 169 ? -7.603 -8.886 -21.492 1.00 41.19 169 GLU A CA 1
ATOM 1262 C C . GLU A 1 169 ? -7.958 -7.875 -22.592 1.00 41.19 169 GLU A C 1
ATOM 1264 O O . GLU A 1 169 ? -9.017 -7.209 -22.477 1.00 41.19 169 GLU A O 1
#

Radius of gyration: 29.12 Å; chains: 1; bounding box: 96×42×69 Å

Sequence (169 aa):
MKVVVLNPWKVFAAGVISCLLVAGSVLGGLALWGVFDSDTAEAYGAAGVGAKTWYFAEGYTGPGFEEWILLYNPPENQGGSGIVVQPGITMYSNGGLIGEAYSPPLLPGQRASININDAAAYYGYSGDVSIVVYSNTYPFLCERALYFNYKGQITGGSQSWGYQEGATE

Secondary structure (DSSP, 8-state):
----PPPHHHHHHHHHHHHHHHHHHHHHHHHHHHHHSPPP---TT-SSSSBSEEEE---B-STTEEEEEEEE---GGGT--SS-B--EEEEEETTEEEEEEEPPPB-TT-EEEEEHHHHHHHTT--SB-EEEEE-SSS-BEEEEEEEEEETTTEEEEEEEEPEEPPPP-